Protein AF-A0A9N9XPS6-F1 (afdb_monomer_lite)

Sequence (140 aa):
MISWVCIFALVLNSVFGMPSIDVQKFRTDVRDLAKELHKTCVNKANIDEGTVQNVKKGIFQNEDKLKVYLTCVWSESTVLENGKFNTKIFNDFLPSEYKDVSKKVADCFDKFSGEKSIEDRVLKMEKCRYETDPENYIMI

InterPro domains:
  IPR006170 Pheromone/general odorant binding protein [PF01395] (26-131)
  IPR006170 Pheromone/general odorant binding protein [SM00708] (37-133)
  IPR036728 Pheromone/general odorant binding protein superfamily [G3DSA:1.10.238.20] (23-140)
  IPR036728 Pheromone/general odorant binding protein superfamily [SSF47565] (27-138)

Foldseek 3Di:
DPPDPVVVVVPPPPPPPQQDPPPVLWDPVLVVLQVVLQVVLCVVLVDDPVQQVVLLVLDHPPLSSVLSSQVSSCVVLVCQDPNDGDLPSVCVRDRPVCNVLSVQLNVLLVVQPVDPDSSVSRSSSSSSSCVVCVSPRDDD

Organism: Phyllotreta striolata (NCBI:txid444603)

Structure (mmCIF, N/CA/C/O backbone):
data_AF-A0A9N9XPS6-F1
#
_entry.id   AF-A0A9N9XPS6-F1
#
loop_
_atom_site.group_PDB
_atom_site.id
_atom_site.type_symbol
_atom_site.label_atom_id
_atom_site.label_alt_id
_atom_site.label_comp_id
_atom_site.label_asym_id
_atom_site.label_entity_id
_atom_site.label_seq_id
_atom_site.pdbx_PDB_ins_code
_atom_site.Cartn_x
_atom_site.Cartn_y
_atom_site.Cartn_z
_atom_site.occupancy
_atom_site.B_iso_or_equiv
_atom_site.auth_seq_id
_atom_site.auth_comp_id
_atom_site.auth_asym_id
_atom_site.auth_atom_id
_atom_site.pdbx_PDB_model_num
ATOM 1 N N . MET A 1 1 ? 21.293 -40.778 29.437 1.00 49.62 1 MET A N 1
ATOM 2 C CA . MET A 1 1 ? 21.571 -39.403 28.963 1.00 49.62 1 MET A CA 1
ATOM 3 C C . MET A 1 1 ? 22.208 -39.543 27.590 1.00 49.62 1 MET A C 1
ATOM 5 O O . MET A 1 1 ? 23.363 -39.906 27.525 1.00 49.62 1 MET A O 1
ATOM 9 N N . ILE A 1 2 ? 21.453 -39.597 26.499 1.00 49.97 2 ILE A N 1
ATOM 10 C CA . ILE A 1 2 ? 21.081 -38.438 25.678 1.00 49.97 2 ILE A CA 1
ATOM 11 C C . ILE A 1 2 ? 19.647 -38.691 25.205 1.00 49.97 2 ILE A C 1
ATOM 13 O O . ILE A 1 2 ? 19.378 -39.465 24.294 1.00 49.97 2 ILE A O 1
ATOM 17 N N . SER A 1 3 ? 18.732 -38.103 25.966 1.00 49.25 3 SER A N 1
ATOM 18 C CA . SER A 1 3 ? 17.297 -38.068 25.732 1.00 49.25 3 SER A CA 1
ATOM 19 C C . SER A 1 3 ? 17.000 -36.779 24.959 1.00 49.25 3 SER A C 1
ATOM 21 O O . SER A 1 3 ? 17.599 -35.746 25.251 1.00 49.25 3 SER A O 1
ATOM 23 N N . TRP A 1 4 ? 16.090 -36.837 23.989 1.00 43.31 4 TRP A N 1
ATOM 24 C CA . TRP A 1 4 ? 15.343 -35.700 23.417 1.00 43.31 4 TRP A CA 1
ATOM 25 C C . TRP A 1 4 ? 16.045 -34.675 22.503 1.00 43.31 4 TRP A C 1
ATOM 27 O O . TRP A 1 4 ? 15.343 -33.979 21.771 1.00 43.31 4 TRP A O 1
ATOM 37 N N . VAL A 1 5 ? 17.377 -34.600 22.439 1.00 50.25 5 VAL A N 1
ATOM 38 C CA . VAL A 1 5 ? 18.062 -33.536 21.660 1.00 50.25 5 VAL A CA 1
ATOM 39 C C . VAL A 1 5 ? 17.939 -33.703 20.132 1.00 50.25 5 VAL A C 1
ATOM 41 O O . VAL A 1 5 ? 17.951 -32.715 19.403 1.00 50.25 5 VAL A O 1
ATOM 44 N N . CYS A 1 6 ? 17.742 -34.920 19.615 1.00 44.84 6 CYS A N 1
ATOM 45 C CA . CYS A 1 6 ? 17.704 -35.147 18.162 1.00 44.84 6 CYS A CA 1
ATOM 46 C C . CYS A 1 6 ? 16.345 -34.859 17.502 1.00 44.84 6 CYS A C 1
ATOM 48 O O . CYS A 1 6 ? 16.305 -34.610 16.302 1.00 44.84 6 CYS A O 1
ATOM 50 N N . ILE A 1 7 ? 15.238 -34.853 18.256 1.00 49.00 7 ILE A N 1
ATOM 51 C CA . ILE A 1 7 ? 13.903 -34.596 17.681 1.00 49.00 7 ILE A CA 1
ATOM 52 C C . ILE A 1 7 ? 13.648 -33.084 17.552 1.00 49.00 7 ILE A C 1
ATOM 54 O O . ILE A 1 7 ? 13.027 -32.642 16.589 1.00 49.00 7 ILE A O 1
ATOM 58 N N . PHE A 1 8 ? 14.218 -32.267 18.443 1.00 45.31 8 PHE A N 1
ATOM 59 C CA . PHE A 1 8 ? 14.106 -30.804 18.365 1.00 45.31 8 PHE A CA 1
ATOM 60 C C . PHE A 1 8 ? 14.954 -30.162 17.253 1.00 45.31 8 PHE A C 1
ATOM 62 O O . PHE A 1 8 ? 14.673 -29.036 16.848 1.00 45.31 8 PHE A O 1
ATOM 69 N N . ALA A 1 9 ? 15.948 -30.869 16.710 1.00 45.81 9 ALA A N 1
ATOM 70 C CA . ALA A 1 9 ? 16.806 -30.349 15.642 1.00 45.81 9 ALA A CA 1
ATOM 71 C C . ALA A 1 9 ? 16.171 -30.413 14.235 1.00 45.81 9 ALA A C 1
ATOM 73 O O . ALA A 1 9 ? 16.663 -29.761 13.318 1.00 45.81 9 ALA A O 1
ATOM 74 N N . LEU A 1 10 ? 15.074 -31.159 14.047 1.00 47.22 10 LEU A N 1
ATOM 75 C CA . LEU A 1 10 ? 14.430 -31.323 12.733 1.00 47.22 10 LEU A CA 1
ATOM 76 C C . LEU A 1 10 ? 13.327 -30.296 12.434 1.00 47.22 10 LEU A C 1
ATOM 78 O O . LEU A 1 10 ? 12.900 -30.192 11.289 1.00 47.22 10 LEU A O 1
ATOM 82 N N . VAL A 1 11 ? 12.891 -29.502 13.418 1.00 51.12 11 VAL A N 1
ATOM 83 C CA . VAL A 1 11 ? 11.796 -28.525 13.228 1.00 51.12 11 VAL A CA 1
ATOM 84 C C . VAL A 1 11 ? 12.309 -27.089 13.009 1.00 51.12 11 VAL A C 1
ATOM 86 O O . VAL A 1 11 ? 11.538 -26.200 12.669 1.00 51.12 11 VAL A O 1
ATOM 89 N N . LEU A 1 12 ? 13.619 -26.844 13.125 1.00 48.00 12 LEU A N 1
ATOM 90 C CA . LEU A 1 12 ? 14.208 -25.495 13.052 1.00 48.00 12 LEU A CA 1
ATOM 91 C C . LEU A 1 12 ? 14.780 -25.093 11.679 1.00 48.00 12 LEU A C 1
ATOM 93 O O . LEU A 1 12 ? 15.382 -24.032 11.571 1.00 48.00 12 LEU A O 1
ATOM 97 N N . ASN A 1 13 ? 14.561 -25.886 10.623 1.00 48.00 13 ASN A N 1
ATOM 98 C CA . ASN A 1 13 ? 15.052 -25.589 9.265 1.00 48.00 13 ASN A CA 1
ATOM 99 C C . ASN A 1 13 ? 13.946 -25.428 8.206 1.00 48.00 13 ASN A C 1
ATOM 101 O O . ASN A 1 13 ? 14.211 -25.558 7.016 1.00 48.00 13 ASN A O 1
ATOM 105 N N . SER A 1 14 ? 12.712 -25.109 8.607 1.00 49.16 14 SER A N 1
ATOM 106 C CA . SER A 1 14 ? 11.648 -24.739 7.656 1.00 49.16 14 SER A CA 1
ATOM 107 C C . SER A 1 14 ? 11.178 -23.293 7.804 1.00 49.16 14 SER A C 1
ATOM 109 O O . SER A 1 14 ? 10.041 -22.965 7.472 1.00 49.16 14 SER A O 1
ATOM 111 N N . VAL A 1 15 ? 12.074 -22.379 8.200 1.00 51.59 15 VAL A N 1
ATOM 112 C CA . VAL A 1 15 ? 11.944 -21.013 7.679 1.00 51.59 15 VAL A CA 1
ATOM 113 C C . VAL A 1 15 ? 12.362 -21.107 6.220 1.00 51.59 15 VAL A C 1
ATOM 115 O O . VAL A 1 15 ? 13.529 -20.936 5.876 1.00 51.59 15 VAL A O 1
ATOM 118 N N . PHE A 1 16 ? 11.397 -21.486 5.379 1.00 46.00 16 PHE A N 1
ATOM 119 C CA . PHE A 1 16 ? 11.429 -21.204 3.957 1.00 46.00 16 PHE A CA 1
ATOM 120 C C . PHE A 1 16 ? 11.955 -19.779 3.821 1.00 46.00 16 PHE A C 1
ATOM 122 O O . PHE A 1 16 ? 11.325 -18.840 4.314 1.00 46.00 16 PHE A O 1
ATOM 129 N N . GLY A 1 17 ? 13.150 -19.631 3.245 1.00 46.16 17 GLY A N 1
ATOM 130 C CA . GLY A 1 17 ? 13.627 -18.331 2.812 1.00 46.16 17 GLY A CA 1
ATOM 131 C C . GLY A 1 17 ? 12.576 -17.811 1.851 1.00 46.16 17 GLY A C 1
ATOM 132 O O . GLY A 1 17 ? 12.488 -18.299 0.726 1.00 46.16 17 GLY A O 1
ATOM 133 N N . MET A 1 18 ? 11.713 -16.915 2.334 1.00 49.28 18 MET A N 1
ATOM 134 C CA . MET A 1 18 ? 10.736 -16.267 1.477 1.00 49.28 18 MET A CA 1
ATOM 135 C C . MET A 1 18 ? 11.536 -15.591 0.365 1.00 49.28 18 MET A C 1
ATOM 137 O O . MET A 1 18 ? 12.553 -14.958 0.675 1.00 49.28 18 MET A O 1
ATOM 141 N N . PRO A 1 19 ? 11.137 -15.739 -0.906 1.00 50.06 19 PRO A N 1
ATOM 142 C CA . PRO A 1 19 ? 11.742 -14.972 -1.976 1.00 50.06 19 PRO A CA 1
ATOM 143 C C . PRO A 1 19 ? 11.512 -13.495 -1.653 1.00 50.06 19 PRO A C 1
ATOM 145 O O . PRO A 1 19 ? 10.419 -12.964 -1.803 1.00 50.06 19 PRO A O 1
ATOM 148 N N . SER A 1 20 ? 12.530 -12.831 -1.113 1.00 54.69 20 SER A N 1
ATOM 149 C CA . SER A 1 20 ? 12.497 -11.391 -0.930 1.00 54.69 20 SER A CA 1
ATOM 150 C C . SER A 1 20 ? 12.667 -10.783 -2.308 1.00 54.69 20 SER A C 1
ATOM 152 O O . SER A 1 20 ? 13.685 -11.041 -2.959 1.00 54.69 20 SER A O 1
ATOM 154 N N . ILE A 1 21 ? 11.701 -9.979 -2.748 1.00 65.19 21 ILE A N 1
ATOM 155 C CA . ILE A 1 21 ? 11.898 -9.161 -3.940 1.00 65.19 21 ILE A CA 1
ATOM 156 C C . ILE A 1 21 ? 13.200 -8.385 -3.783 1.00 65.19 21 ILE A C 1
ATOM 158 O O . ILE A 1 21 ? 13.433 -7.706 -2.779 1.00 65.19 21 ILE A O 1
ATOM 162 N N . ASP A 1 22 ? 14.057 -8.512 -4.790 1.00 75.19 22 ASP A N 1
ATOM 163 C CA . ASP A 1 22 ? 15.313 -7.792 -4.821 1.00 75.19 22 ASP A CA 1
ATOM 164 C C . ASP A 1 22 ? 15.020 -6.311 -5.074 1.00 75.19 22 ASP A C 1
ATOM 166 O O . ASP A 1 22 ? 14.843 -5.860 -6.208 1.00 75.19 22 ASP A O 1
ATOM 170 N N . VAL A 1 23 ? 14.963 -5.541 -3.984 1.00 78.00 23 VAL A N 1
ATOM 171 C CA . VAL A 1 23 ? 14.780 -4.084 -4.000 1.00 78.00 23 VAL A CA 1
ATOM 172 C C . VAL A 1 23 ? 15.836 -3.409 -4.890 1.00 78.00 23 VAL A C 1
ATOM 174 O O . VAL A 1 23 ? 15.601 -2.318 -5.414 1.00 78.00 23 VAL A O 1
ATOM 177 N N . GLN A 1 24 ? 16.981 -4.054 -5.151 1.00 84.38 24 GLN A N 1
ATOM 178 C CA . GLN A 1 24 ? 17.989 -3.519 -6.064 1.00 84.38 24 GLN A CA 1
ATOM 179 C C . GLN A 1 24 ? 17.526 -3.442 -7.524 1.00 84.38 24 GLN A C 1
ATOM 181 O O . GLN A 1 24 ? 18.061 -2.631 -8.282 1.00 84.38 24 GLN A O 1
ATOM 186 N N . LYS A 1 25 ? 16.489 -4.195 -7.907 1.00 87.31 25 LYS A N 1
ATOM 187 C CA . LYS A 1 25 ? 15.901 -4.141 -9.253 1.00 87.31 25 LYS A CA 1
ATOM 188 C C . LYS A 1 25 ? 15.065 -2.889 -9.506 1.00 87.31 25 LYS A C 1
ATOM 190 O O . LYS A 1 25 ? 14.834 -2.531 -10.659 1.00 87.31 25 LYS A O 1
ATOM 195 N N . PHE A 1 26 ? 14.616 -2.212 -8.450 1.00 90.62 26 PHE A N 1
ATOM 196 C CA . PHE A 1 26 ? 13.942 -0.922 -8.570 1.00 90.62 26 PHE A CA 1
ATOM 197 C C . PHE A 1 26 ? 14.929 0.154 -9.007 1.00 90.62 26 PHE A C 1
ATOM 199 O O . PHE A 1 26 ? 16.111 0.112 -8.669 1.00 90.62 26 PHE A O 1
ATOM 206 N N . ARG A 1 27 ? 14.450 1.155 -9.745 1.00 94.38 27 ARG A N 1
ATOM 207 C CA . ARG A 1 27 ? 15.294 2.302 -10.081 1.00 94.38 27 ARG A CA 1
ATOM 208 C C . ARG A 1 27 ? 15.655 3.095 -8.817 1.00 94.38 27 ARG A C 1
ATOM 210 O O . ARG A 1 27 ? 14.921 3.085 -7.829 1.00 94.38 27 ARG A O 1
ATOM 217 N N . THR A 1 28 ? 16.796 3.782 -8.843 1.00 94.81 28 THR A N 1
ATOM 218 C CA . THR A 1 28 ? 17.302 4.538 -7.684 1.00 94.81 28 THR A CA 1
ATOM 219 C C . THR A 1 28 ? 16.346 5.645 -7.241 1.00 94.81 28 THR A C 1
ATOM 221 O O . THR A 1 28 ? 16.086 5.754 -6.049 1.00 94.81 28 THR A O 1
ATOM 224 N N . ASP A 1 29 ? 15.756 6.384 -8.183 1.00 94.75 29 ASP A N 1
ATOM 225 C CA . ASP A 1 29 ? 14.733 7.408 -7.923 1.00 94.75 29 ASP A CA 1
ATOM 226 C C . ASP A 1 29 ? 13.533 6.839 -7.152 1.00 94.75 29 ASP A C 1
ATOM 228 O O . ASP A 1 29 ? 13.085 7.431 -6.173 1.00 94.75 29 ASP A O 1
ATOM 232 N N . VAL A 1 30 ? 13.056 5.651 -7.536 1.00 94.31 30 VAL A N 1
ATOM 233 C CA . VAL A 1 30 ? 11.931 4.981 -6.865 1.00 94.31 30 VAL A CA 1
ATOM 234 C C . VAL A 1 30 ? 12.311 4.539 -5.452 1.00 94.31 30 VAL A C 1
ATOM 236 O O . VAL A 1 30 ? 11.521 4.693 -4.523 1.00 94.31 30 VAL A O 1
ATOM 239 N N . ARG A 1 31 ? 13.528 4.015 -5.259 1.00 94.25 31 ARG A N 1
ATOM 240 C CA . ARG A 1 31 ? 14.013 3.629 -3.925 1.00 94.25 31 ARG A CA 1
ATOM 241 C C . ARG A 1 31 ? 14.178 4.821 -2.991 1.00 94.25 31 ARG A C 1
ATOM 243 O O . ARG A 1 31 ? 13.895 4.695 -1.804 1.00 94.25 31 ARG A O 1
ATOM 250 N N . ASP A 1 32 ? 14.665 5.947 -3.494 1.00 95.75 32 ASP A N 1
ATOM 251 C CA . ASP A 1 32 ? 14.852 7.140 -2.671 1.00 95.75 32 ASP A CA 1
ATOM 252 C C . ASP A 1 32 ? 13.508 7.794 -2.339 1.00 95.75 32 ASP A C 1
ATOM 254 O O . ASP A 1 32 ? 13.273 8.140 -1.182 1.00 95.75 32 ASP A O 1
ATOM 258 N N . LEU A 1 33 ? 12.570 7.817 -3.294 1.00 95.38 33 LEU A N 1
ATOM 259 C CA . LEU A 1 33 ? 11.180 8.183 -3.029 1.00 95.38 33 LEU A CA 1
ATOM 260 C C . LEU A 1 33 ? 10.559 7.283 -1.949 1.00 95.38 33 LEU A C 1
ATOM 262 O O . LEU A 1 33 ? 9.963 7.789 -1.005 1.00 95.38 33 LEU A O 1
ATOM 266 N N . ALA A 1 34 ? 10.737 5.961 -2.036 1.00 94.81 34 ALA A N 1
ATOM 267 C CA . ALA A 1 34 ? 10.233 5.015 -1.040 1.00 94.81 34 ALA A CA 1
ATOM 268 C C . ALA A 1 34 ? 10.746 5.310 0.381 1.00 94.81 34 ALA A C 1
ATOM 270 O O . ALA A 1 34 ? 9.969 5.250 1.333 1.00 94.81 34 ALA A O 1
ATOM 271 N N . LYS A 1 35 ? 12.028 5.670 0.536 1.00 95.56 35 LYS A N 1
ATOM 272 C CA . LYS A 1 35 ? 12.601 6.046 1.841 1.00 95.56 35 LYS A CA 1
ATOM 273 C C . LYS A 1 35 ? 11.970 7.324 2.395 1.00 95.56 35 LYS A C 1
ATOM 275 O O . LYS A 1 35 ? 11.627 7.368 3.576 1.00 95.56 35 LYS A O 1
ATOM 280 N N . GLU A 1 36 ? 11.808 8.348 1.559 1.00 97.00 36 GLU A N 1
ATOM 281 C CA . GLU A 1 36 ? 11.202 9.621 1.973 1.00 97.00 36 GLU A CA 1
ATOM 282 C C . GLU A 1 36 ? 9.716 9.464 2.318 1.00 97.00 36 GLU A C 1
ATOM 284 O O . GLU A 1 36 ? 9.256 9.991 3.336 1.00 97.00 36 GLU A O 1
ATOM 289 N N . LEU A 1 37 ? 8.977 8.680 1.527 1.00 97.19 37 LEU A N 1
ATOM 290 C CA . LEU A 1 37 ? 7.585 8.323 1.804 1.00 97.19 37 LEU A CA 1
ATOM 291 C C . LEU A 1 37 ? 7.463 7.580 3.132 1.00 97.19 37 LEU A C 1
ATOM 293 O O . LEU A 1 37 ? 6.665 7.975 3.977 1.00 97.19 37 LEU A O 1
ATOM 297 N N . HIS A 1 38 ? 8.281 6.547 3.346 1.00 97.00 38 HIS A N 1
ATOM 298 C CA . HIS A 1 38 ? 8.278 5.774 4.583 1.00 97.00 38 HIS A CA 1
ATOM 299 C C . HIS A 1 38 ? 8.521 6.679 5.799 1.00 97.00 38 HIS A C 1
ATOM 301 O O . HIS A 1 38 ? 7.684 6.739 6.697 1.00 97.00 38 HIS A O 1
ATOM 307 N N . LYS A 1 39 ? 9.590 7.486 5.782 1.00 97.50 39 LYS A N 1
ATOM 308 C CA . LYS A 1 39 ? 9.903 8.440 6.857 1.00 97.50 39 LYS A CA 1
ATOM 309 C C . LYS A 1 39 ? 8.754 9.418 7.118 1.00 97.50 39 LYS A C 1
ATOM 311 O O . LYS A 1 39 ? 8.385 9.662 8.267 1.00 97.50 39 LYS A O 1
ATOM 316 N N . THR A 1 40 ? 8.183 9.991 6.062 1.00 97.81 40 THR A N 1
ATOM 317 C CA . THR A 1 40 ? 7.083 10.958 6.168 1.00 97.81 40 THR A CA 1
ATOM 318 C C . THR A 1 40 ? 5.834 10.312 6.759 1.00 97.81 40 THR A C 1
ATOM 320 O O . THR A 1 40 ? 5.222 10.853 7.681 1.00 97.81 40 THR A O 1
ATOM 323 N N . CYS A 1 41 ? 5.474 9.128 6.272 1.00 98.06 41 CYS A N 1
ATOM 324 C CA . CYS A 1 41 ? 4.249 8.446 6.657 1.00 98.06 41 CYS A CA 1
ATOM 325 C C . CYS A 1 41 ? 4.341 7.779 8.029 1.00 98.06 41 CYS A C 1
ATOM 327 O O . CYS A 1 41 ? 3.338 7.764 8.743 1.00 98.06 41 CYS A O 1
ATOM 329 N N . VAL A 1 42 ? 5.521 7.304 8.444 1.00 97.75 42 VAL A N 1
ATOM 330 C CA . VAL A 1 42 ? 5.766 6.853 9.823 1.00 97.75 42 VAL A CA 1
ATOM 331 C C . VAL A 1 42 ? 5.512 7.998 10.800 1.00 97.75 42 VAL A C 1
ATOM 333 O O . VAL A 1 42 ? 4.729 7.845 11.739 1.00 97.75 42 VAL A O 1
ATOM 336 N N . ASN A 1 43 ? 6.080 9.177 10.521 1.00 97.44 43 ASN A N 1
ATOM 337 C CA . ASN A 1 43 ? 5.874 10.373 11.338 1.00 97.44 43 ASN A CA 1
ATOM 338 C C . ASN A 1 43 ? 4.402 10.815 11.354 1.00 97.44 43 ASN A C 1
ATOM 340 O O . ASN A 1 43 ? 3.856 11.093 12.420 1.00 97.44 43 ASN A O 1
ATOM 344 N N . LYS A 1 44 ? 3.736 10.839 10.191 1.00 97.19 44 LYS A N 1
ATOM 345 C CA . LYS A 1 44 ? 2.324 11.245 10.056 1.00 97.19 44 LYS A CA 1
ATOM 346 C C . LYS A 1 44 ? 1.372 10.307 10.799 1.00 97.19 44 LYS A C 1
ATOM 348 O O . LYS A 1 44 ? 0.439 10.770 11.447 1.00 97.19 44 LYS A O 1
ATOM 353 N N . ALA A 1 45 ? 1.602 8.999 10.710 1.00 96.94 45 ALA A N 1
ATOM 354 C CA . ALA A 1 45 ? 0.788 7.993 11.386 1.00 96.94 45 ALA A CA 1
ATOM 355 C C . ALA A 1 45 ? 1.164 7.808 12.866 1.00 96.94 45 ALA A C 1
ATOM 357 O O . ALA A 1 45 ? 0.408 7.182 13.614 1.00 96.94 45 ALA A O 1
ATOM 358 N N . ASN A 1 46 ? 2.327 8.323 13.288 1.00 96.81 46 ASN A N 1
ATOM 359 C CA . ASN A 1 46 ? 2.928 8.055 14.595 1.00 96.81 46 ASN A CA 1
ATOM 360 C C . ASN A 1 46 ? 2.946 6.542 14.904 1.00 96.81 46 ASN A C 1
ATOM 362 O O . ASN A 1 46 ? 2.534 6.100 15.986 1.00 96.81 46 ASN A O 1
ATOM 366 N N . ILE A 1 47 ? 3.306 5.740 13.896 1.00 96.19 47 ILE A N 1
ATOM 367 C CA . ILE A 1 47 ? 3.310 4.274 13.942 1.00 96.19 47 ILE A CA 1
ATOM 368 C C . ILE A 1 47 ? 4.708 3.763 14.293 1.00 96.19 47 ILE A C 1
ATOM 370 O O . ILE A 1 47 ? 5.707 4.374 13.936 1.00 96.19 47 ILE A O 1
ATOM 374 N N . ASP A 1 48 ? 4.770 2.647 15.015 1.00 95.81 48 ASP A N 1
ATOM 375 C CA . ASP A 1 48 ? 6.036 2.003 15.352 1.00 95.81 48 ASP A CA 1
ATOM 376 C C . ASP A 1 48 ? 6.606 1.239 14.149 1.00 95.81 48 ASP A C 1
ATOM 378 O O . ASP A 1 48 ? 5.872 0.548 13.434 1.00 95.81 48 ASP A O 1
ATOM 382 N N . GLU A 1 49 ? 7.925 1.307 13.973 1.00 94.50 49 GLU A N 1
ATOM 383 C CA . GLU A 1 49 ? 8.640 0.613 12.899 1.00 94.50 49 GLU A CA 1
ATOM 384 C C . GLU A 1 49 ? 8.391 -0.894 12.909 1.00 94.50 49 GLU A C 1
ATOM 386 O O . GLU A 1 49 ? 8.168 -1.500 11.863 1.00 94.50 49 GLU A O 1
ATOM 391 N N . GLY A 1 50 ? 8.348 -1.515 14.090 1.00 93.69 50 GLY A N 1
ATOM 392 C CA . GLY A 1 50 ? 8.053 -2.938 14.228 1.00 93.69 50 GLY A CA 1
ATOM 393 C C . GLY A 1 50 ? 6.675 -3.304 13.678 1.00 93.69 50 GLY A C 1
ATOM 394 O O . GLY A 1 50 ? 6.525 -4.361 13.065 1.00 93.69 50 GLY A O 1
ATOM 395 N N . THR A 1 51 ? 5.689 -2.410 13.807 1.00 93.25 51 THR A N 1
ATOM 396 C CA . THR A 1 51 ? 4.363 -2.608 13.200 1.00 93.25 51 THR A CA 1
ATOM 397 C C . THR A 1 51 ? 4.449 -2.579 11.674 1.00 93.25 51 THR A C 1
ATOM 399 O O . THR A 1 51 ? 3.871 -3.446 11.026 1.00 93.25 51 THR A O 1
ATOM 402 N 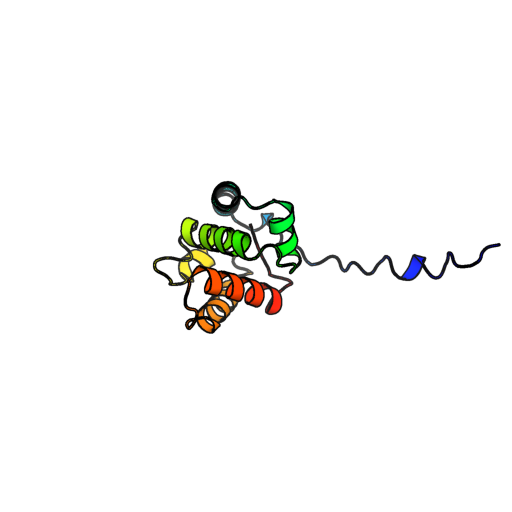N . VAL A 1 52 ? 5.208 -1.647 11.090 1.00 93.75 52 VAL A N 1
ATOM 403 C CA . VAL A 1 52 ? 5.396 -1.571 9.629 1.00 93.75 52 VAL A CA 1
ATOM 404 C C . VAL A 1 52 ? 6.149 -2.800 9.104 1.00 93.75 52 VAL A C 1
ATOM 406 O O . VAL A 1 52 ? 5.723 -3.425 8.133 1.00 93.75 52 VAL A O 1
ATOM 409 N N . GLN A 1 53 ? 7.220 -3.226 9.781 1.00 92.25 53 GLN A N 1
ATOM 410 C CA . GLN A 1 53 ? 7.977 -4.421 9.384 1.00 92.25 53 GLN A CA 1
ATOM 411 C C . GLN A 1 53 ? 7.162 -5.717 9.518 1.00 92.25 53 GLN A C 1
ATOM 413 O O . GLN A 1 53 ? 7.386 -6.668 8.768 1.00 92.25 53 GLN A O 1
ATOM 418 N N . ASN A 1 54 ? 6.210 -5.777 10.449 1.00 92.81 54 ASN A N 1
ATOM 419 C CA . ASN A 1 54 ? 5.318 -6.924 10.607 1.00 92.81 54 ASN A CA 1
ATOM 420 C C . ASN A 1 54 ? 4.370 -7.095 9.415 1.00 92.81 54 ASN A C 1
ATOM 422 O O . ASN A 1 54 ? 4.076 -8.228 9.029 1.00 92.81 54 ASN A O 1
ATOM 426 N N . VAL A 1 55 ? 3.974 -6.007 8.755 1.00 92.31 55 VAL A N 1
ATOM 427 C CA . VAL A 1 55 ? 3.088 -6.082 7.587 1.00 92.31 55 VAL A CA 1
ATOM 428 C C . VAL A 1 55 ? 3.771 -6.752 6.393 1.00 92.31 55 VAL A C 1
ATOM 430 O O . VAL A 1 55 ? 3.134 -7.533 5.691 1.00 92.31 55 VAL A O 1
ATOM 433 N N . LYS A 1 56 ? 5.094 -6.595 6.240 1.00 89.00 56 LYS A N 1
ATOM 434 C CA . LYS A 1 56 ? 5.903 -7.357 5.260 1.00 89.00 56 LYS A CA 1
ATOM 435 C C . LYS A 1 56 ? 5.799 -8.877 5.448 1.00 89.00 56 LYS A C 1
ATOM 437 O O . LYS A 1 56 ? 6.065 -9.631 4.521 1.00 89.00 56 LYS A O 1
ATOM 442 N N . LYS A 1 57 ? 5.395 -9.326 6.639 1.00 89.75 57 LYS A N 1
ATOM 443 C CA . LYS A 1 57 ? 5.197 -10.734 7.013 1.00 89.75 57 LYS A CA 1
ATOM 444 C C . LYS A 1 57 ? 3.716 -11.131 7.064 1.00 89.75 57 LYS A C 1
ATOM 446 O O . LYS A 1 57 ? 3.399 -12.180 7.614 1.00 89.75 57 LYS A O 1
ATOM 451 N N . GLY A 1 58 ? 2.814 -10.279 6.576 1.00 90.25 58 GLY A N 1
ATOM 452 C CA . GLY A 1 58 ? 1.370 -10.508 6.641 1.00 90.25 58 GLY A CA 1
ATOM 453 C C . GLY A 1 58 ? 0.764 -10.318 8.032 1.00 90.25 58 GLY A C 1
ATOM 454 O O . GLY A 1 58 ? -0.361 -10.748 8.277 1.00 90.25 58 GLY A O 1
ATOM 455 N N . ILE A 1 59 ? 1.489 -9.695 8.965 1.00 93.81 59 ILE A N 1
ATOM 456 C CA . ILE A 1 59 ? 1.016 -9.452 10.329 1.00 93.81 59 ILE A CA 1
ATOM 457 C C . ILE A 1 59 ? 0.502 -8.011 10.411 1.00 93.81 59 ILE A C 1
ATOM 459 O O . ILE A 1 59 ? 1.274 -7.059 10.508 1.00 93.81 59 ILE A O 1
ATOM 463 N N . PHE A 1 60 ? -0.821 -7.857 10.390 1.00 93.75 60 PHE A N 1
ATOM 464 C CA . PHE A 1 60 ? -1.502 -6.562 10.441 1.00 93.75 60 PHE A CA 1
ATOM 465 C C . PHE A 1 60 ? -1.921 -6.256 11.882 1.00 93.75 60 PHE A C 1
ATOM 467 O O . PHE A 1 60 ? -2.902 -6.793 12.389 1.00 93.75 60 PHE A O 1
ATOM 474 N N . GLN A 1 61 ? -1.150 -5.412 12.563 1.00 93.81 61 GLN A N 1
ATOM 475 C CA . GLN A 1 61 ? -1.419 -4.961 13.931 1.00 93.81 61 GLN A CA 1
ATOM 476 C C . GLN A 1 61 ? -1.671 -3.455 13.948 1.00 93.81 61 GLN A C 1
ATOM 478 O O . GLN A 1 61 ? -1.254 -2.742 13.039 1.00 93.81 61 GLN A O 1
ATOM 483 N N . ASN A 1 62 ? -2.323 -2.969 15.010 1.00 92.56 62 ASN A N 1
ATOM 484 C CA . ASN A 1 62 ? -2.573 -1.540 15.216 1.00 92.56 62 ASN A CA 1
ATOM 485 C C . ASN A 1 62 ? -3.219 -0.872 13.984 1.00 92.56 62 ASN A C 1
ATOM 487 O O . ASN A 1 62 ? -2.729 0.130 13.457 1.00 92.56 62 ASN A O 1
ATOM 491 N N . GLU A 1 63 ? -4.307 -1.482 13.504 1.00 93.50 63 GLU A N 1
ATOM 492 C CA . GLU A 1 63 ? -4.941 -1.159 12.221 1.00 93.50 63 GLU A CA 1
ATOM 493 C C . GLU A 1 63 ? -5.334 0.316 12.086 1.00 93.50 63 GLU A C 1
ATOM 495 O O . GLU A 1 63 ? -5.300 0.855 10.982 1.00 93.50 63 GLU A O 1
ATOM 500 N N . ASP A 1 64 ? -5.616 0.997 13.201 1.00 95.81 64 ASP A N 1
ATOM 501 C CA . ASP A 1 64 ? -5.935 2.423 13.209 1.00 95.81 64 ASP A CA 1
ATOM 502 C C . ASP A 1 64 ? -4.774 3.310 12.764 1.00 95.81 64 ASP A C 1
ATOM 504 O O . ASP A 1 64 ? -4.979 4.246 11.993 1.00 95.81 64 ASP A O 1
ATOM 508 N N . LYS A 1 65 ? -3.547 3.012 13.202 1.00 96.62 65 LYS A N 1
ATOM 509 C CA . LYS A 1 65 ? -2.355 3.728 12.730 1.00 96.62 65 LYS A CA 1
ATOM 510 C C . LYS A 1 65 ? -1.892 3.200 11.381 1.00 96.62 65 LYS A C 1
ATOM 512 O O . LYS A 1 65 ? -1.438 3.969 10.535 1.00 96.62 65 LYS A O 1
ATOM 517 N N . LEU A 1 66 ? -2.034 1.895 11.162 1.00 96.75 66 LEU A N 1
ATOM 518 C CA . LEU A 1 66 ? -1.596 1.261 9.927 1.00 96.75 66 LEU A CA 1
ATOM 519 C C . LEU A 1 66 ? -2.375 1.773 8.714 1.00 96.75 66 LEU A C 1
ATOM 521 O O . LEU A 1 66 ? -1.766 2.077 7.694 1.00 96.75 66 LEU A O 1
ATOM 525 N N . LYS A 1 67 ? -3.696 1.949 8.817 1.00 96.00 67 LYS A N 1
ATOM 5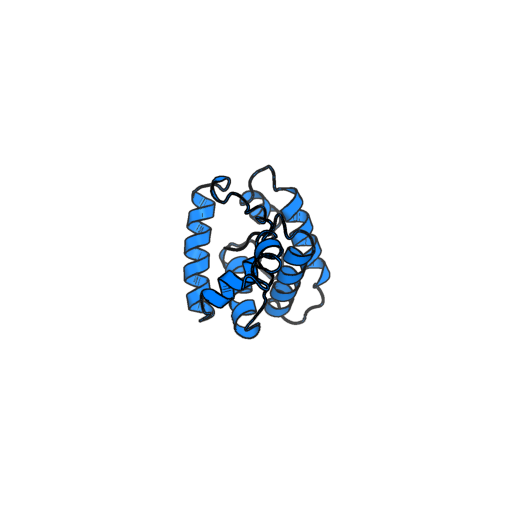26 C CA . LYS A 1 67 ? -4.488 2.508 7.712 1.00 96.00 67 LYS A CA 1
ATOM 527 C C . LYS A 1 67 ? -4.079 3.942 7.361 1.00 96.00 67 LYS A C 1
ATOM 529 O O . LYS A 1 67 ? -4.048 4.283 6.180 1.00 96.00 67 LYS A O 1
ATOM 534 N N . VAL A 1 68 ? -3.678 4.752 8.347 1.00 97.69 68 VAL A N 1
ATOM 535 C CA . VAL A 1 68 ? -3.135 6.106 8.119 1.00 97.69 68 VAL A CA 1
ATOM 536 C C . VAL A 1 68 ? -1.784 6.033 7.409 1.00 97.69 68 VAL A C 1
ATOM 538 O O . VAL A 1 68 ? -1.578 6.739 6.422 1.00 97.69 68 VAL A O 1
ATOM 541 N N . TYR A 1 69 ? -0.886 5.154 7.867 1.00 97.88 69 TYR A N 1
ATOM 542 C CA . TYR A 1 69 ? 0.416 4.926 7.236 1.00 97.88 69 TYR A CA 1
ATOM 543 C C . TYR A 1 69 ? 0.260 4.508 5.771 1.00 97.88 69 TYR A C 1
ATOM 545 O O . TYR A 1 69 ? 0.785 5.172 4.880 1.00 97.88 69 TYR A O 1
ATOM 553 N N . LEU A 1 70 ? -0.521 3.458 5.513 1.00 97.12 70 LEU A N 1
ATOM 554 C CA . LEU A 1 70 ? -0.749 2.933 4.169 1.00 97.12 70 LEU A CA 1
ATOM 555 C C . LEU A 1 70 ? -1.361 3.991 3.251 1.00 97.12 70 LEU A C 1
ATOM 557 O O . LEU A 1 70 ? -0.871 4.218 2.148 1.00 97.12 70 LEU A O 1
ATOM 561 N N . THR A 1 71 ? -2.407 4.677 3.712 1.00 97.31 71 THR A N 1
ATOM 562 C CA . THR A 1 71 ? -3.079 5.711 2.913 1.00 97.31 71 THR A CA 1
ATOM 563 C C . THR A 1 71 ? -2.133 6.857 2.587 1.00 97.31 71 THR A C 1
ATOM 565 O O . THR A 1 71 ? -2.141 7.345 1.458 1.00 97.31 71 THR A O 1
ATOM 568 N N . CYS A 1 72 ? -1.278 7.253 3.535 1.00 98.06 72 CYS A N 1
ATOM 569 C CA . CYS A 1 72 ? -0.224 8.230 3.295 1.00 98.06 72 CYS A CA 1
ATOM 570 C C . CYS A 1 72 ? 0.728 7.754 2.193 1.00 98.06 72 CYS A C 1
ATOM 572 O O . CYS A 1 72 ? 0.901 8.463 1.211 1.00 98.06 72 CYS A O 1
ATOM 574 N N . VAL A 1 73 ? 1.266 6.536 2.285 1.00 97.25 73 VAL A N 1
ATOM 575 C CA . VAL A 1 73 ? 2.193 5.995 1.279 1.00 97.25 73 VAL A CA 1
ATOM 576 C C . VAL A 1 73 ? 1.586 6.023 -0.126 1.00 97.25 73 VAL A C 1
ATOM 578 O O . VAL A 1 73 ? 2.213 6.488 -1.081 1.00 97.25 73 VAL A O 1
ATOM 581 N N . TRP A 1 74 ? 0.346 5.557 -0.264 1.00 96.62 74 TRP A N 1
ATOM 582 C CA . TRP A 1 74 ? -0.325 5.512 -1.559 1.00 96.62 74 TRP A CA 1
ATOM 583 C C . TRP A 1 74 ? -0.683 6.901 -2.094 1.00 96.62 74 TRP A C 1
ATOM 585 O O . TRP A 1 74 ? -0.579 7.129 -3.297 1.00 96.62 74 TRP A O 1
ATOM 595 N N . SER A 1 75 ? -1.065 7.833 -1.219 1.00 96.56 75 SER A N 1
ATOM 596 C CA . SER A 1 75 ? -1.473 9.180 -1.633 1.00 96.56 75 SER A CA 1
ATOM 597 C C . SER A 1 75 ? -0.282 10.081 -1.952 1.00 96.56 75 SER A C 1
ATOM 599 O O . SER A 1 75 ? -0.256 10.721 -2.998 1.00 96.56 75 SER A O 1
ATOM 601 N N . GLU A 1 76 ? 0.741 10.091 -1.096 1.00 96.81 76 GLU A N 1
ATOM 602 C CA . GLU A 1 76 ? 1.949 10.907 -1.282 1.00 96.81 76 GLU A CA 1
ATOM 603 C C . GLU A 1 76 ? 2.792 10.407 -2.475 1.00 96.81 76 GLU A C 1
ATOM 605 O O . GLU A 1 76 ? 3.506 11.181 -3.106 1.00 96.81 76 GLU A O 1
ATOM 610 N N . SER A 1 77 ? 2.671 9.126 -2.850 1.00 95.12 77 SER A N 1
ATOM 611 C CA . SER A 1 77 ? 3.261 8.593 -4.089 1.00 95.12 77 SER A CA 1
ATOM 612 C C . SER A 1 77 ? 2.457 8.917 -5.352 1.00 95.12 77 SER A C 1
ATOM 614 O O . SER A 1 77 ? 2.886 8.555 -6.448 1.00 95.12 77 SER A O 1
ATOM 616 N N . THR A 1 78 ? 1.296 9.574 -5.228 1.00 95.88 78 THR A N 1
ATOM 617 C CA . THR A 1 78 ? 0.329 9.884 -6.303 1.00 95.88 78 THR A CA 1
ATOM 618 C C . THR A 1 78 ? -0.294 8.665 -6.994 1.00 95.88 78 THR A C 1
ATOM 620 O O . THR A 1 78 ? -1.082 8.801 -7.930 1.00 95.88 78 THR A O 1
ATOM 623 N N . VAL A 1 79 ? 0.009 7.452 -6.521 1.00 96.25 79 VAL A N 1
ATOM 624 C CA . VAL A 1 79 ? -0.619 6.223 -7.020 1.00 96.25 79 VAL A CA 1
ATOM 625 C C . VAL A 1 79 ? -2.089 6.176 -6.625 1.00 96.25 79 VAL A C 1
ATOM 627 O O . VAL A 1 79 ? -2.908 5.674 -7.388 1.00 96.25 79 VAL A O 1
ATOM 630 N N . LEU A 1 80 ? -2.443 6.710 -5.461 1.00 96.25 80 LEU A N 1
ATOM 631 C CA . LEU A 1 80 ? -3.823 6.909 -5.054 1.00 96.25 80 LEU A CA 1
ATOM 632 C C . LEU A 1 80 ? -4.134 8.402 -5.046 1.00 96.25 80 LEU A C 1
ATOM 634 O O . LEU A 1 80 ? -3.686 9.134 -4.173 1.00 96.25 80 LEU A O 1
ATOM 638 N N . GLU A 1 81 ? -4.947 8.854 -5.991 1.00 93.50 81 GLU A N 1
ATOM 639 C CA . GLU A 1 81 ? -5.326 10.261 -6.090 1.00 93.50 81 GLU A CA 1
ATOM 640 C C . GLU A 1 81 ? -6.839 10.369 -6.271 1.00 93.50 81 GLU A C 1
ATOM 642 O O . GLU A 1 81 ? -7.438 9.650 -7.074 1.00 93.50 81 GLU A O 1
ATOM 647 N N . ASN A 1 82 ? -7.490 11.240 -5.494 1.00 89.19 82 ASN A N 1
ATOM 648 C CA . ASN A 1 82 ? -8.946 11.435 -5.534 1.00 89.19 82 ASN A CA 1
ATOM 649 C C . ASN A 1 82 ? -9.746 10.118 -5.404 1.00 89.19 82 ASN A C 1
ATOM 651 O O . ASN A 1 82 ? -10.769 9.925 -6.064 1.00 89.19 82 ASN A O 1
ATOM 655 N N . GLY A 1 83 ? -9.251 9.181 -4.584 1.00 88.25 83 GLY A N 1
ATOM 656 C CA . GLY A 1 83 ? -9.875 7.872 -4.357 1.00 88.25 83 GLY A CA 1
ATOM 657 C C . GLY A 1 83 ? -9.749 6.882 -5.522 1.00 88.25 83 GLY A C 1
ATOM 658 O O . GLY A 1 83 ? -10.433 5.855 -5.519 1.00 88.25 83 GLY A O 1
ATOM 659 N N . LYS A 1 84 ? -8.899 7.169 -6.516 1.00 91.44 84 LYS A N 1
ATOM 660 C CA . LYS A 1 84 ? -8.661 6.318 -7.688 1.00 91.44 84 LYS A CA 1
ATOM 661 C C . LYS A 1 84 ? -7.229 5.804 -7.712 1.00 91.44 84 LYS A C 1
ATOM 663 O O . LYS A 1 84 ? -6.290 6.559 -7.476 1.00 91.44 84 LYS A O 1
ATOM 668 N N . PHE A 1 85 ? -7.079 4.529 -8.052 1.00 94.44 85 PHE A N 1
ATOM 669 C CA . PHE A 1 85 ? -5.779 3.899 -8.227 1.00 94.44 85 PHE A CA 1
ATOM 670 C C . PHE A 1 85 ? -5.233 4.176 -9.634 1.00 94.44 85 PHE A C 1
ATOM 672 O O . PHE A 1 85 ? -5.850 3.825 -10.641 1.00 94.44 85 PHE A O 1
ATOM 679 N N . ASN A 1 86 ? -4.068 4.807 -9.711 1.00 95.38 86 ASN A N 1
ATOM 680 C CA . ASN A 1 86 ? -3.377 5.138 -10.944 1.00 95.38 86 ASN A CA 1
ATOM 681 C C . ASN A 1 86 ? -2.417 4.005 -11.328 1.00 95.38 86 ASN A C 1
ATOM 683 O O . ASN A 1 86 ? -1.226 4.014 -11.006 1.00 95.38 86 ASN A O 1
ATOM 687 N N . THR A 1 87 ? -2.948 3.022 -12.056 1.00 92.75 87 THR A N 1
ATOM 688 C CA . THR A 1 87 ? -2.186 1.856 -12.532 1.00 92.75 87 THR A CA 1
ATOM 689 C C . THR A 1 87 ? -0.989 2.238 -13.394 1.00 92.75 87 THR A C 1
ATOM 691 O O . THR A 1 87 ? 0.008 1.517 -13.392 1.00 92.75 87 THR A O 1
ATOM 694 N N . LYS A 1 88 ? -1.055 3.363 -14.119 1.00 93.19 88 LYS A N 1
ATOM 695 C CA . LYS A 1 88 ? 0.059 3.853 -14.933 1.00 93.19 88 LYS A CA 1
ATOM 696 C C . LYS A 1 88 ? 1.233 4.264 -14.045 1.00 93.19 88 LYS A C 1
ATOM 698 O O . LYS A 1 88 ? 2.330 3.762 -14.254 1.00 93.19 88 LYS A O 1
ATOM 703 N N . ILE A 1 89 ? 0.997 5.118 -13.046 1.00 93.88 89 ILE A N 1
ATOM 704 C CA . ILE A 1 89 ? 2.054 5.568 -12.124 1.00 93.88 89 ILE A CA 1
ATOM 705 C C . ILE A 1 89 ? 2.632 4.376 -11.359 1.00 9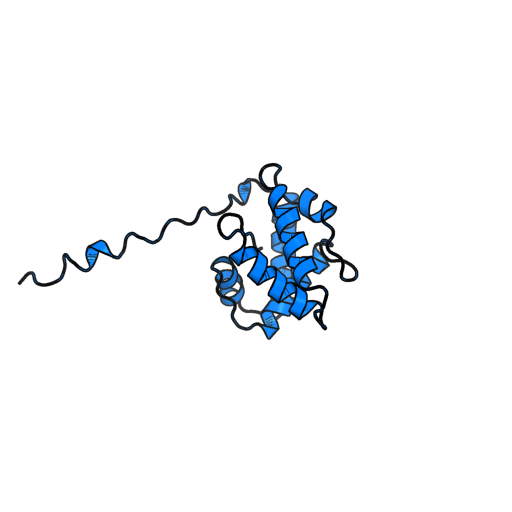3.88 89 ILE A C 1
ATOM 707 O O . ILE A 1 89 ? 3.848 4.233 -11.270 1.00 93.88 89 ILE A O 1
ATOM 711 N N . PHE A 1 90 ? 1.780 3.468 -10.878 1.00 94.25 90 PHE A N 1
ATOM 712 C CA . PHE A 1 90 ? 2.265 2.287 -10.169 1.00 94.25 90 PHE A CA 1
ATOM 713 C C . PHE A 1 90 ? 3.122 1.376 -11.063 1.00 94.25 90 PHE A C 1
ATOM 715 O O . PHE A 1 90 ? 4.185 0.925 -10.644 1.00 94.25 90 PHE A O 1
ATOM 722 N N . ASN A 1 91 ? 2.723 1.165 -12.323 1.00 93.50 91 ASN A N 1
ATOM 723 C CA . ASN A 1 91 ? 3.539 0.443 -13.305 1.00 93.50 91 ASN A CA 1
ATOM 724 C C . ASN A 1 91 ? 4.873 1.137 -13.598 1.00 93.50 91 ASN A C 1
ATOM 726 O O . ASN A 1 91 ? 5.871 0.453 -13.807 1.00 93.50 91 ASN A O 1
ATOM 730 N N . ASP A 1 92 ? 4.900 2.470 -13.600 1.00 93.81 92 ASP A N 1
ATOM 731 C CA . ASP A 1 92 ? 6.121 3.247 -13.818 1.00 93.81 92 ASP A CA 1
ATOM 732 C C . ASP A 1 92 ? 7.120 3.080 -12.650 1.00 93.81 92 ASP A C 1
ATOM 734 O O . ASP A 1 92 ? 8.322 3.285 -12.843 1.00 93.81 92 ASP A O 1
ATOM 738 N N . PHE A 1 93 ? 6.674 2.674 -11.453 1.00 92.50 93 PHE A N 1
ATOM 739 C CA . PHE A 1 93 ? 7.547 2.354 -10.312 1.00 92.50 93 PHE A CA 1
ATOM 740 C C . PHE A 1 93 ? 8.075 0.918 -10.322 1.00 92.50 93 PHE A C 1
ATOM 742 O O . PHE A 1 93 ? 9.148 0.658 -9.773 1.00 92.50 93 PHE A O 1
ATOM 749 N N . LEU A 1 94 ? 7.349 -0.010 -10.943 1.00 91.94 94 LEU A N 1
ATOM 750 C CA . LEU A 1 94 ? 7.700 -1.424 -10.952 1.00 91.94 94 LEU A CA 1
ATOM 751 C C . LEU A 1 94 ? 8.765 -1.741 -12.019 1.00 91.94 94 LEU A C 1
ATOM 753 O O . LEU A 1 94 ? 8.693 -1.259 -13.153 1.00 91.94 94 LEU A O 1
ATOM 757 N N . PRO A 1 95 ? 9.742 -2.609 -11.707 1.00 90.94 95 PRO A N 1
ATOM 758 C CA . PRO A 1 95 ? 10.576 -3.246 -12.719 1.00 90.94 95 PRO A CA 1
ATOM 759 C C . PRO A 1 95 ? 9.722 -4.015 -13.737 1.00 90.94 95 PRO A C 1
ATOM 761 O O . PRO A 1 95 ? 8.634 -4.499 -13.422 1.00 90.94 95 PRO A O 1
ATOM 764 N N . SER A 1 96 ? 10.222 -4.181 -14.964 1.00 87.56 96 SER A N 1
ATOM 765 C CA . SER A 1 96 ? 9.445 -4.770 -16.068 1.00 87.56 96 SER A CA 1
ATOM 766 C C . SER A 1 96 ? 8.948 -6.195 -15.811 1.00 87.56 96 SER A C 1
ATOM 768 O O . SER A 1 96 ? 7.933 -6.585 -16.378 1.00 87.56 96 SER A O 1
ATOM 770 N N . GLU A 1 97 ? 9.650 -6.950 -14.967 1.00 85.75 97 GLU A N 1
ATOM 771 C CA . GLU A 1 97 ? 9.297 -8.313 -14.551 1.00 85.75 97 GLU A CA 1
ATOM 772 C C . GLU A 1 97 ? 8.086 -8.375 -13.599 1.00 85.75 97 GLU A C 1
ATOM 774 O O . GLU A 1 97 ? 7.473 -9.429 -13.484 1.00 85.75 97 GLU A O 1
ATOM 779 N N . TYR A 1 98 ? 7.684 -7.257 -12.981 1.00 86.81 98 TYR A N 1
ATOM 780 C CA . TYR A 1 98 ? 6.570 -7.206 -12.021 1.00 86.81 98 TYR A CA 1
ATOM 781 C C . TYR A 1 98 ? 5.324 -6.493 -12.559 1.00 86.81 98 TYR A C 1
ATOM 783 O O . TYR A 1 98 ? 4.438 -6.144 -11.786 1.00 86.81 98 TYR A O 1
ATOM 791 N N . LYS A 1 99 ? 5.203 -6.254 -13.871 1.00 78.94 99 LYS A N 1
ATOM 792 C CA . LYS A 1 99 ? 4.058 -5.501 -14.430 1.00 78.94 99 LYS A CA 1
ATOM 793 C C . LYS A 1 99 ? 2.694 -6.132 -14.121 1.00 78.94 99 LYS A C 1
ATOM 795 O O . LYS A 1 99 ? 1.719 -5.408 -13.924 1.00 78.94 99 LYS A O 1
ATOM 800 N N . ASP A 1 100 ? 2.630 -7.455 -13.994 1.00 86.62 100 ASP A N 1
ATOM 801 C CA . ASP A 1 100 ? 1.395 -8.160 -13.627 1.00 86.62 100 ASP A CA 1
ATOM 802 C C . ASP A 1 100 ? 0.947 -7.870 -12.185 1.00 86.62 100 ASP A C 1
ATOM 804 O O . ASP A 1 100 ? -0.245 -7.959 -11.879 1.00 86.62 100 ASP A O 1
ATOM 808 N N . VAL A 1 101 ? 1.867 -7.446 -11.307 1.00 89.12 101 VAL A N 1
ATOM 809 C CA . VAL A 1 101 ? 1.553 -7.045 -9.927 1.00 89.12 101 VAL A CA 1
ATOM 810 C C . VAL A 1 101 ? 0.597 -5.856 -9.924 1.00 89.12 101 VAL A C 1
ATOM 812 O O . VAL A 1 101 ? -0.362 -5.855 -9.160 1.00 89.12 101 VAL A O 1
ATOM 815 N N . SER A 1 102 ? 0.782 -4.874 -10.813 1.00 89.62 102 SER A N 1
ATOM 816 C CA . SER A 1 102 ? -0.079 -3.682 -10.866 1.00 89.62 102 SER A CA 1
ATOM 817 C C . SER A 1 102 ? -1.548 -4.020 -11.099 1.00 89.62 102 SER A C 1
ATOM 819 O O . SER A 1 102 ? -2.422 -3.461 -10.437 1.00 89.62 102 SER A O 1
ATOM 821 N N . LYS A 1 103 ? -1.822 -4.997 -11.972 1.00 91.81 103 LYS A N 1
ATOM 822 C CA . LYS A 1 103 ? -3.187 -5.471 -12.211 1.00 91.81 103 LYS A CA 1
ATOM 823 C C . LYS A 1 103 ? -3.778 -6.118 -10.958 1.00 91.81 103 LYS A C 1
ATOM 825 O O . LYS A 1 103 ? -4.870 -5.741 -10.555 1.00 91.81 103 LYS A O 1
ATOM 830 N N . LYS A 1 104 ? -3.040 -7.021 -10.302 1.00 93.88 104 LYS A N 1
ATOM 831 C CA . LYS A 1 104 ? -3.498 -7.679 -9.063 1.00 93.88 104 LYS A CA 1
ATOM 832 C C . LYS A 1 104 ? -3.794 -6.663 -7.954 1.00 93.88 104 LYS A C 1
ATOM 834 O O . LYS A 1 104 ? -4.789 -6.792 -7.246 1.00 93.88 104 LYS A O 1
ATOM 839 N N . VAL A 1 105 ? -2.953 -5.633 -7.818 1.00 94.12 105 VAL A N 1
ATOM 840 C CA . VAL A 1 105 ? -3.174 -4.547 -6.851 1.00 94.12 105 VAL A CA 1
ATOM 841 C C . VAL A 1 105 ? -4.439 -3.756 -7.184 1.00 94.12 105 VAL A C 1
ATOM 843 O O . VAL A 1 105 ? -5.246 -3.511 -6.288 1.00 94.12 105 VAL A O 1
ATOM 846 N N . ALA A 1 106 ? -4.640 -3.395 -8.453 1.00 94.12 106 ALA A N 1
ATOM 847 C CA . ALA A 1 106 ? -5.841 -2.693 -8.895 1.00 94.12 106 ALA A CA 1
ATOM 848 C C . ALA A 1 106 ? -7.112 -3.527 -8.663 1.00 94.12 106 ALA A C 1
ATOM 850 O O . ALA A 1 106 ? -8.075 -3.018 -8.094 1.00 94.12 106 ALA A O 1
ATOM 851 N N . ASP A 1 107 ? -7.078 -4.822 -8.990 1.00 96.06 107 ASP A N 1
ATOM 852 C CA . ASP A 1 107 ? -8.185 -5.753 -8.750 1.00 96.06 107 ASP A CA 1
ATOM 853 C C . ASP A 1 107 ? -8.522 -5.830 -7.245 1.00 96.06 107 ASP A C 1
ATOM 855 O O . ASP A 1 107 ? -9.691 -5.762 -6.852 1.00 96.06 107 ASP A O 1
ATOM 859 N N . CYS A 1 108 ? -7.503 -5.892 -6.376 1.00 96.94 108 CYS A N 1
ATOM 860 C CA . CYS A 1 108 ? -7.685 -5.812 -4.925 1.00 96.94 108 CYS A CA 1
ATOM 861 C C . CYS A 1 108 ? -8.289 -4.472 -4.479 1.00 96.94 108 CYS A C 1
ATOM 863 O O . CYS A 1 108 ? -9.126 -4.457 -3.580 1.00 96.94 108 CYS A O 1
ATOM 865 N N . PHE A 1 109 ? -7.896 -3.348 -5.079 1.00 96.38 109 PHE A N 1
ATOM 866 C CA . PHE A 1 109 ? -8.456 -2.038 -4.742 1.00 96.38 109 PHE A CA 1
ATOM 867 C C . PHE A 1 109 ? -9.928 -1.921 -5.159 1.00 96.38 109 PHE A C 1
ATOM 869 O O . PHE A 1 109 ? -10.752 -1.394 -4.404 1.00 96.38 109 PHE A O 1
ATOM 876 N N . ASP A 1 110 ? -10.281 -2.422 -6.341 1.00 96.00 110 ASP A N 1
ATOM 877 C CA . ASP A 1 110 ? -11.636 -2.372 -6.898 1.00 96.00 110 ASP A CA 1
ATOM 878 C C . ASP A 1 110 ? -12.610 -3.302 -6.170 1.00 96.00 110 ASP A C 1
ATOM 880 O O . ASP A 1 110 ? -13.773 -2.931 -5.963 1.00 96.00 110 ASP A O 1
ATOM 884 N N . LYS A 1 111 ? -12.119 -4.441 -5.662 1.00 97.25 111 LYS A N 1
ATOM 885 C CA . LYS A 1 111 ? -12.873 -5.358 -4.788 1.00 97.25 111 LYS A CA 1
ATOM 886 C C . LYS A 1 111 ? -13.489 -4.654 -3.571 1.00 97.25 111 LYS A C 1
ATOM 888 O O . LYS A 1 111 ? -14.543 -5.070 -3.097 1.00 97.25 111 LYS A O 1
ATOM 893 N N . PHE A 1 112 ? -12.862 -3.585 -3.083 1.00 96.38 112 PHE A N 1
ATOM 894 C CA . PHE A 1 112 ? -13.288 -2.834 -1.895 1.00 96.38 112 PHE A CA 1
ATOM 895 C C . PHE A 1 112 ? -13.834 -1.437 -2.230 1.00 96.38 112 PHE A C 1
ATOM 897 O O . PHE A 1 112 ? -13.821 -0.534 -1.398 1.00 96.38 112 PHE A O 1
ATOM 904 N N . SER A 1 113 ? -14.340 -1.237 -3.449 1.00 92.62 113 SER A N 1
ATOM 905 C CA . SER A 1 113 ? -14.915 0.044 -3.893 1.00 92.62 113 SER A CA 1
ATOM 906 C C . SER A 1 113 ? -16.151 0.504 -3.105 1.00 92.62 113 SER A C 1
ATOM 908 O O . SER A 1 113 ? -16.464 1.691 -3.118 1.00 92.62 113 SER A O 1
ATOM 910 N N . GLY A 1 114 ? -16.820 -0.404 -2.384 1.00 91.25 114 GLY A N 1
ATOM 911 C CA . GLY A 1 114 ? -17.956 -0.100 -1.507 1.00 91.25 114 GLY A CA 1
ATOM 912 C C . GLY A 1 114 ? -17.597 0.332 -0.077 1.00 91.25 114 GLY A C 1
ATOM 913 O O . GLY A 1 114 ? -18.502 0.553 0.728 1.00 91.25 114 GLY A O 1
ATOM 914 N N . GLU A 1 115 ? -16.312 0.423 0.275 1.00 94.06 115 GLU A N 1
ATOM 915 C CA . GLU A 1 115 ? -15.893 0.862 1.611 1.00 94.06 115 GLU A CA 1
ATOM 916 C C . GLU A 1 115 ? -16.194 2.343 1.857 1.00 94.06 115 GLU A C 1
ATOM 918 O O . GLU A 1 115 ? -16.076 3.184 0.968 1.00 94.06 115 GLU A O 1
ATOM 923 N N . LYS A 1 116 ? -16.575 2.667 3.099 1.00 89.31 116 LYS A N 1
ATOM 924 C CA . LYS A 1 116 ? -17.008 4.023 3.475 1.00 89.31 116 LYS A CA 1
ATOM 925 C C . LYS A 1 116 ? -15.858 5.021 3.545 1.00 89.31 116 LYS A C 1
ATOM 927 O O . LYS A 1 116 ? -16.061 6.193 3.244 1.00 89.31 116 LYS A O 1
ATOM 932 N N . SER A 1 117 ? -14.694 4.569 4.000 1.00 95.44 117 SER A N 1
ATOM 933 C CA . SER A 1 117 ? -13.494 5.387 4.138 1.00 95.44 117 SER A C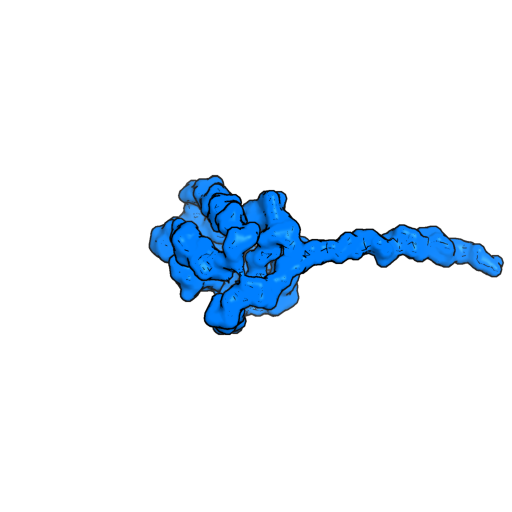A 1
ATOM 934 C C . SER A 1 117 ? -12.418 4.888 3.179 1.00 95.44 117 SER A C 1
ATOM 936 O O . SER A 1 117 ? -12.353 3.697 2.849 1.00 95.44 117 SER A O 1
ATOM 938 N N . ILE A 1 118 ? -11.572 5.806 2.714 1.00 95.44 118 ILE A N 1
ATOM 939 C CA . ILE A 1 118 ? -10.454 5.433 1.849 1.00 95.44 118 ILE A CA 1
ATOM 940 C C . ILE A 1 118 ? -9.408 4.637 2.634 1.00 95.44 118 ILE A C 1
ATOM 942 O O . ILE A 1 118 ? -8.790 3.727 2.093 1.00 95.44 118 ILE A O 1
ATOM 946 N N . GLU A 1 119 ? -9.271 4.918 3.925 1.00 96.38 119 GLU A N 1
ATOM 947 C CA . GLU A 1 119 ? -8.349 4.256 4.833 1.00 96.38 119 GLU A CA 1
ATOM 948 C C . GLU A 1 119 ? -8.706 2.780 5.028 1.00 96.38 119 GLU A C 1
ATOM 950 O O . GLU A 1 119 ? -7.836 1.913 4.912 1.00 96.38 119 GLU A O 1
ATOM 955 N N . ASP A 1 120 ? -9.987 2.470 5.254 1.00 96.31 120 ASP A N 1
ATOM 956 C CA . ASP A 1 120 ? -10.447 1.083 5.384 1.00 96.31 120 ASP A CA 1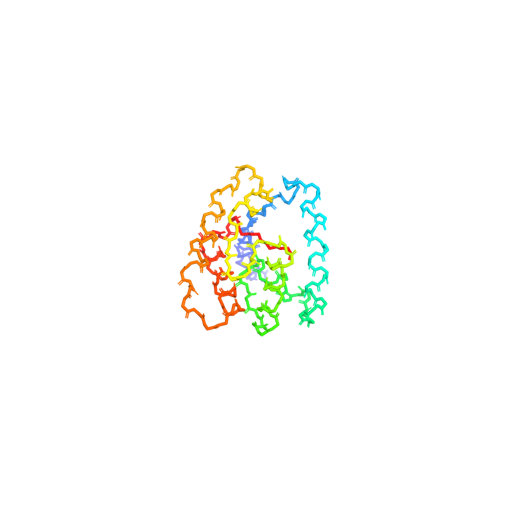
ATOM 957 C C . ASP A 1 120 ? -10.318 0.340 4.049 1.00 96.31 120 ASP A C 1
ATOM 959 O O . ASP A 1 120 ? -9.918 -0.829 4.021 1.00 96.31 120 ASP A O 1
ATOM 963 N N . ARG A 1 121 ? -10.589 1.028 2.930 1.00 97.06 121 ARG A N 1
ATOM 964 C CA . ARG A 1 121 ? -10.380 0.485 1.581 1.00 97.06 121 ARG A CA 1
ATOM 965 C C . ARG A 1 121 ? -8.922 0.114 1.347 1.00 97.06 121 ARG A C 1
ATOM 967 O O . ARG A 1 121 ? -8.641 -0.989 0.887 1.00 97.06 121 ARG A O 1
ATOM 974 N N . VAL A 1 122 ? -8.002 1.019 1.670 1.00 97.06 122 VAL A N 1
ATOM 975 C CA . VAL A 1 122 ? -6.560 0.819 1.501 1.00 97.06 122 VAL A CA 1
ATOM 976 C C . VAL A 1 122 ? -6.056 -0.303 2.405 1.00 97.06 122 VAL A C 1
ATOM 978 O O . VAL A 1 122 ? -5.298 -1.151 1.942 1.00 97.06 122 VAL A O 1
ATOM 981 N N . LEU A 1 123 ? -6.502 -0.374 3.661 1.00 97.00 123 LEU A N 1
ATOM 982 C CA . LEU A 1 123 ? -6.121 -1.458 4.566 1.00 97.00 123 LEU A CA 1
ATOM 983 C C . LEU A 1 123 ? -6.595 -2.828 4.055 1.00 97.00 123 LEU A C 1
ATOM 985 O O . LEU A 1 123 ? -5.836 -3.799 4.079 1.00 97.00 123 LEU A O 1
ATOM 989 N N . LYS A 1 124 ? -7.839 -2.917 3.570 1.00 97.38 124 LYS A N 1
ATOM 990 C CA . LYS A 1 124 ? -8.388 -4.150 2.984 1.00 97.38 124 LYS A CA 1
ATOM 991 C C . LYS A 1 124 ? -7.686 -4.529 1.683 1.00 97.38 124 LYS A C 1
ATOM 993 O O . LYS A 1 124 ? -7.370 -5.702 1.484 1.00 97.38 124 LYS A O 1
ATOM 998 N N . MET A 1 125 ? -7.388 -3.546 0.832 1.00 96.75 125 MET A N 1
ATOM 999 C CA . MET A 1 125 ? -6.558 -3.742 -0.355 1.00 96.75 125 MET A CA 1
ATOM 1000 C C . MET A 1 125 ? -5.190 -4.306 0.038 1.00 96.75 125 MET A C 1
ATOM 1002 O O . MET A 1 125 ? -4.749 -5.271 -0.573 1.00 96.75 125 MET A O 1
ATOM 1006 N N . GLU A 1 126 ? -4.536 -3.760 1.063 1.00 96.56 126 GLU A N 1
ATOM 1007 C CA . GLU A 1 126 ? -3.200 -4.196 1.475 1.00 96.56 126 GLU A CA 1
ATOM 1008 C C . GLU A 1 126 ? -3.176 -5.656 1.940 1.00 96.56 126 GLU A C 1
ATOM 1010 O O . GL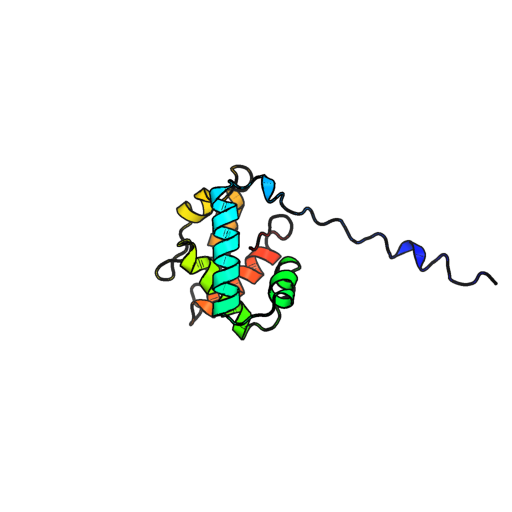U A 1 126 ? -2.312 -6.426 1.521 1.00 96.56 126 GLU A O 1
ATOM 1015 N N . LYS A 1 127 ? -4.178 -6.067 2.726 1.00 96.81 127 LYS A N 1
ATOM 1016 C CA . LYS A 1 127 ? -4.379 -7.473 3.107 1.00 96.81 127 LYS A CA 1
ATOM 1017 C C . LYS A 1 127 ? -4.591 -8.361 1.878 1.00 96.81 127 LYS A C 1
ATOM 1019 O O . LYS A 1 127 ? -3.917 -9.374 1.728 1.00 96.81 127 LYS A O 1
ATOM 1024 N N . CYS A 1 128 ? -5.451 -7.934 0.950 1.00 97.56 128 CYS A N 1
ATOM 1025 C CA . CYS A 1 128 ? -5.699 -8.649 -0.305 1.00 97.56 128 CYS A CA 1
ATOM 1026 C C . CYS A 1 128 ? -4.435 -8.801 -1.161 1.00 97.56 128 CYS A C 1
ATOM 1028 O O . CYS A 1 128 ? -4.223 -9.868 -1.734 1.00 97.56 128 CYS A O 1
ATOM 1030 N N . ARG A 1 129 ? -3.574 -7.775 -1.233 1.00 95.19 129 ARG A N 1
ATOM 1031 C CA . ARG A 1 129 ? -2.293 -7.845 -1.956 1.00 95.19 129 ARG A CA 1
ATOM 1032 C C . ARG A 1 129 ? -1.404 -8.947 -1.390 1.00 95.19 129 ARG A C 1
ATOM 1034 O O . ARG A 1 129 ? -0.890 -9.748 -2.163 1.00 95.19 129 ARG A O 1
ATOM 1041 N N . TYR A 1 130 ? -1.257 -8.986 -0.064 1.00 94.81 130 TYR A N 1
ATOM 1042 C CA . TYR A 1 130 ? -0.461 -10.008 0.614 1.00 94.81 130 TYR A CA 1
ATOM 1043 C C . TYR A 1 130 ? -1.036 -11.414 0.393 1.00 94.81 130 TYR A C 1
ATOM 1045 O O . TYR A 1 130 ? -0.300 -12.333 0.062 1.00 94.81 130 TYR A O 1
ATOM 1053 N N . GLU A 1 131 ? -2.354 -11.581 0.524 1.00 95.19 131 GLU A N 1
ATOM 1054 C CA . GLU A 1 131 ? -3.027 -12.875 0.328 1.00 95.19 131 GLU A CA 1
ATOM 1055 C C . GLU A 1 131 ? -2.956 -13.380 -1.121 1.00 95.19 131 GLU A C 1
ATOM 1057 O O . GLU A 1 131 ? -2.855 -14.582 -1.355 1.00 95.19 131 GLU A O 1
ATOM 1062 N N . THR A 1 132 ? -3.026 -12.471 -2.098 1.00 94.38 132 THR A N 1
ATOM 1063 C CA . THR A 1 132 ? -3.083 -12.818 -3.527 1.00 94.38 132 THR A CA 1
ATOM 1064 C C . THR A 1 132 ? -1.719 -13.209 -4.085 1.00 94.38 132 THR A C 1
ATOM 1066 O O . THR A 1 132 ? -1.637 -14.065 -4.966 1.00 94.38 132 THR A O 1
ATOM 1069 N N . ASP A 1 133 ? -0.653 -12.551 -3.630 1.00 90.44 133 ASP A N 1
ATOM 1070 C CA . ASP A 1 133 ? 0.694 -12.751 -4.161 1.00 90.44 133 ASP A CA 1
ATOM 1071 C C . ASP A 1 133 ? 1.761 -12.465 -3.090 1.00 90.44 133 ASP A C 1
ATOM 1073 O O . ASP A 1 133 ? 2.465 -11.454 -3.171 1.00 90.44 133 ASP A O 1
ATOM 1077 N N . PRO A 1 134 ? 1.875 -13.323 -2.058 1.00 90.06 134 PRO A N 1
ATOM 1078 C CA . PRO A 1 134 ? 2.799 -13.095 -0.948 1.00 90.06 134 PRO A CA 1
ATOM 1079 C C . PRO A 1 134 ? 4.268 -13.126 -1.391 1.00 90.06 134 PRO A C 1
ATOM 1081 O O . PRO A 1 134 ? 5.095 -12.445 -0.791 1.00 90.06 134 PRO A O 1
ATOM 1084 N N . GLU A 1 135 ? 4.596 -13.877 -2.449 1.00 87.25 135 GLU A N 1
ATOM 1085 C CA . GLU A 1 135 ? 5.953 -13.948 -3.009 1.00 87.25 135 GLU A CA 1
ATOM 1086 C C . GLU A 1 135 ? 6.370 -12.636 -3.674 1.00 87.25 135 GLU A C 1
ATOM 1088 O O . GLU A 1 135 ? 7.531 -12.243 -3.580 1.00 87.25 135 GLU A O 1
ATOM 1093 N N . ASN A 1 136 ? 5.424 -11.937 -4.315 1.00 87.00 136 ASN A N 1
ATOM 1094 C CA . ASN A 1 136 ? 5.683 -10.650 -4.954 1.00 87.00 136 ASN A CA 1
ATOM 1095 C C . ASN A 1 136 ? 5.138 -9.455 -4.159 1.00 87.00 136 ASN A C 1
ATOM 1097 O O . ASN A 1 136 ? 4.960 -8.358 -4.702 1.00 87.00 136 ASN A O 1
ATOM 1101 N N . TYR A 1 137 ? 4.862 -9.649 -2.870 1.00 88.75 137 TYR A N 1
ATOM 1102 C CA . TYR A 1 137 ? 4.368 -8.590 -2.011 1.00 88.75 137 TYR A CA 1
ATOM 1103 C C . TYR A 1 137 ? 5.498 -7.629 -1.624 1.00 88.75 137 TYR A C 1
ATOM 1105 O O . TYR A 1 137 ? 6.524 -8.017 -1.066 1.00 88.75 137 TYR A O 1
ATOM 1113 N N . ILE A 1 138 ? 5.286 -6.343 -1.907 1.00 83.31 138 ILE A N 1
ATOM 1114 C CA . ILE A 1 138 ? 6.244 -5.270 -1.631 1.00 83.31 138 ILE A CA 1
ATOM 1115 C C . ILE A 1 138 ? 5.559 -4.191 -0.812 1.00 83.31 138 ILE A C 1
ATOM 1117 O O . ILE A 1 138 ? 4.490 -3.690 -1.181 1.00 83.31 138 ILE A O 1
ATOM 1121 N N . MET A 1 139 ? 6.242 -3.787 0.249 1.00 85.06 139 MET A N 1
ATOM 1122 C CA . MET A 1 139 ? 5.909 -2.635 1.067 1.00 85.06 139 MET A CA 1
ATOM 1123 C C . MET A 1 139 ? 7.186 -1.833 1.325 1.00 85.06 139 MET A C 1
ATOM 1125 O O . MET A 1 139 ? 8.260 -2.417 1.501 1.00 85.06 139 MET A O 1
ATOM 1129 N N . ILE A 1 140 ? 7.051 -0.507 1.347 1.00 83.06 140 ILE A N 1
ATOM 1130 C CA . ILE A 1 140 ? 8.123 0.416 1.731 1.00 83.06 140 ILE A CA 1
ATOM 1131 C C . ILE A 1 140 ? 8.323 0.394 3.248 1.00 83.06 140 ILE A C 1
ATOM 1133 O O . ILE A 1 140 ? 7.323 0.569 3.980 1.00 83.06 140 ILE A O 1
#

pLDDT: mean 86.76, std 16.36, range [43.31, 98.06]

Secondary structure (DSSP, 8-state):
---SHHHHTTSTT---------GGGS-HHHHHHHHHHHHHHHHHHT--HHHHHHHTTT----HHHHHHHHHHHHHHTTSEETTEE-HHHHHHHS-GGGHHHHHHHHHHHHHTTT-SSHHHHHHHHHHHHHHH-STT----

Radius of gyration: 17.7 Å; chains: 1; bounding box: 40×51×45 Å